Protein AF-A0A8J7UAS7-F1 (afdb_monomer_lite)

Sequence (134 aa):
MGGGSLIGQYESRFREGEQVLTERKKEWEECHKQTYREVMDFGGYKVGVTESGEYELLEGNNVISTFAEARIEEDRILFPLSHGTLLELSSSGIREILTPQKAELCGLIAAEGSLSPYEEGKLKGGRPKRNDEE

Secondary structure (DSSP, 8-state):
-----HHHHHHHHH-S---B--------SS-SSS--EEEEE-SSEEEEE-TTSPEEEEETTEEEEEES--EE-SSEEEEEEGGGEEEEEETTEEEEEE-HHHHHHHHHHHHH-------TT-----PPPP----

Radius of gyration: 24.6 Å; chains: 1; bounding box: 78×32×67 Å

pLDDT: mean 71.48, std 19.51, range [35.91, 93.75]

Structure (mmCIF, N/CA/C/O backbone):
data_AF-A0A8J7UAS7-F1
#
_entry.id   AF-A0A8J7UAS7-F1
#
loop_
_atom_site.group_PDB
_atom_site.id
_atom_site.type_symbol
_atom_site.label_atom_id
_atom_site.label_alt_id
_atom_site.label_comp_id
_atom_site.label_asym_id
_atom_site.label_entity_id
_atom_site.label_seq_id
_atom_site.pdbx_PDB_ins_code
_atom_site.Cartn_x
_atom_site.Cartn_y
_atom_site.Cartn_z
_atom_site.occupancy
_atom_site.B_iso_or_equiv
_atom_site.auth_seq_id
_atom_site.auth_comp_id
_atom_site.auth_asym_id
_atom_site.auth_atom_id
_atom_site.pdbx_PDB_model_num
ATOM 1 N N . MET A 1 1 ? 27.198 19.834 -12.955 1.00 43.66 1 MET A N 1
ATOM 2 C CA . MET A 1 1 ? 25.803 19.588 -12.524 1.00 43.66 1 MET A CA 1
ATOM 3 C C . MET A 1 1 ? 25.554 18.092 -12.712 1.00 43.66 1 MET A C 1
ATOM 5 O O . MET A 1 1 ? 25.782 17.642 -13.818 1.00 43.66 1 MET A O 1
ATOM 9 N N . GLY A 1 2 ? 25.230 17.240 -11.740 1.00 45.38 2 GLY A N 1
ATOM 10 C CA . GLY A 1 2 ? 25.054 17.392 -10.299 1.00 45.38 2 GLY A CA 1
ATOM 11 C C . GLY A 1 2 ? 25.684 16.192 -9.574 1.00 45.38 2 GLY A C 1
ATOM 12 O O . GLY A 1 2 ? 25.480 15.047 -9.959 1.00 45.38 2 GLY A O 1
ATOM 13 N N . GLY A 1 3 ? 26.490 16.478 -8.552 1.00 43.47 3 GLY A N 1
ATOM 14 C CA . GLY A 1 3 ? 27.173 15.491 -7.711 1.00 43.47 3 GLY A CA 1
ATOM 15 C C . GLY A 1 3 ? 26.317 15.062 -6.524 1.00 43.47 3 GLY A C 1
ATOM 16 O O . GLY A 1 3 ? 26.732 15.226 -5.383 1.00 43.47 3 GLY A O 1
ATOM 17 N N . GLY A 1 4 ? 25.101 14.580 -6.780 1.00 52.78 4 GLY A N 1
ATOM 18 C CA . GLY A 1 4 ? 24.319 13.895 -5.755 1.00 52.78 4 GLY A CA 1
ATOM 19 C C . GLY A 1 4 ? 24.755 12.436 -5.703 1.00 52.78 4 GLY A C 1
ATOM 20 O O . GLY A 1 4 ? 24.708 11.758 -6.725 1.00 52.78 4 GLY A O 1
ATOM 21 N N . SER A 1 5 ? 25.198 11.959 -4.540 1.00 59.28 5 SER A N 1
ATOM 22 C CA . SER A 1 5 ? 25.472 10.536 -4.324 1.00 59.28 5 SER A CA 1
ATOM 23 C C . SER A 1 5 ? 24.247 9.707 -4.734 1.00 59.28 5 SER A C 1
ATOM 25 O O . SER A 1 5 ? 23.138 9.982 -4.273 1.00 59.28 5 SER A O 1
ATOM 27 N N . LEU A 1 6 ? 24.449 8.694 -5.585 1.00 54.06 6 LEU A N 1
ATOM 28 C CA . LEU A 1 6 ? 23.432 7.707 -5.986 1.00 54.06 6 LEU A CA 1
ATOM 29 C C . LEU A 1 6 ? 22.680 7.129 -4.776 1.00 54.06 6 LEU A C 1
ATOM 31 O O . LEU A 1 6 ? 21.476 6.909 -4.846 1.00 54.06 6 LEU A O 1
ATOM 35 N N . ILE A 1 7 ? 23.382 6.965 -3.652 1.00 56.28 7 ILE A N 1
ATOM 36 C CA . ILE A 1 7 ? 22.829 6.475 -2.386 1.00 56.28 7 ILE A CA 1
ATOM 37 C C . ILE A 1 7 ? 21.847 7.488 -1.787 1.00 56.28 7 ILE A C 1
ATOM 39 O O . ILE A 1 7 ? 20.767 7.104 -1.366 1.00 56.28 7 ILE A O 1
ATOM 43 N N . GLY A 1 8 ? 22.159 8.786 -1.829 1.00 56.09 8 GLY A N 1
ATOM 44 C CA . GLY A 1 8 ? 21.262 9.825 -1.312 1.00 56.09 8 GLY A CA 1
ATOM 45 C C . GLY A 1 8 ? 19.987 9.982 -2.145 1.00 56.09 8 GLY A C 1
ATOM 46 O O . GLY A 1 8 ? 18.915 10.205 -1.592 1.00 56.09 8 GLY A O 1
ATOM 47 N N . GLN A 1 9 ? 20.077 9.809 -3.469 1.00 58.03 9 GLN A N 1
ATOM 48 C CA . GLN A 1 9 ? 18.889 9.796 -4.336 1.00 58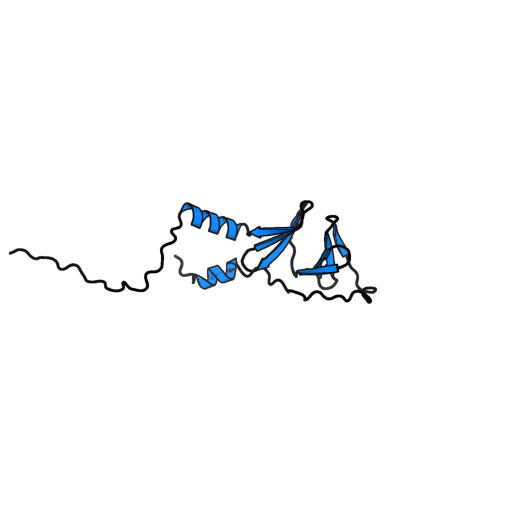.03 9 GLN A CA 1
ATOM 49 C C . GLN A 1 9 ? 18.056 8.520 -4.173 1.00 58.03 9 GLN A C 1
ATOM 51 O O . GLN A 1 9 ? 16.844 8.556 -4.365 1.00 58.03 9 GLN A O 1
ATOM 56 N N . TYR A 1 10 ? 18.699 7.399 -3.846 1.00 54.81 10 TYR A N 1
ATOM 57 C CA . TYR A 1 10 ? 18.021 6.154 -3.507 1.00 54.81 10 TYR A CA 1
ATOM 58 C C . TYR A 1 10 ? 17.281 6.296 -2.169 1.00 54.81 10 TYR A C 1
ATOM 60 O O . TYR A 1 10 ? 16.074 6.086 -2.098 1.00 54.81 10 TYR A O 1
ATOM 68 N N . GLU A 1 11 ? 17.961 6.754 -1.120 1.00 54.66 11 GLU A N 1
ATOM 69 C CA . GLU A 1 11 ? 17.360 6.928 0.204 1.00 54.66 11 GLU A CA 1
ATOM 70 C C . GLU A 1 11 ? 16.207 7.939 0.199 1.00 54.66 11 GLU A C 1
ATOM 72 O O . GLU A 1 11 ? 15.169 7.663 0.797 1.00 54.66 11 GLU A O 1
ATOM 77 N N . SER A 1 12 ? 16.324 9.060 -0.528 1.00 57.81 12 SER A N 1
ATOM 78 C CA . SER A 1 12 ? 15.256 10.070 -0.573 1.00 57.81 12 SER A CA 1
ATOM 79 C C . SER A 1 12 ? 14.030 9.654 -1.393 1.00 57.81 12 SER A C 1
ATOM 81 O O . SER A 1 12 ? 12.991 10.289 -1.258 1.00 57.81 12 SER A O 1
ATOM 83 N N . ARG A 1 13 ? 14.143 8.661 -2.289 1.00 55.12 13 ARG A N 1
ATOM 84 C CA . ARG A 1 13 ? 13.037 8.209 -3.159 1.00 55.12 13 ARG A CA 1
ATOM 85 C C . ARG A 1 13 ? 12.298 6.986 -2.622 1.00 55.12 13 ARG A C 1
ATOM 87 O O . ARG A 1 13 ? 11.203 6.698 -3.092 1.00 55.12 13 ARG A O 1
ATOM 94 N N . PHE A 1 14 ? 12.907 6.237 -1.702 1.00 53.94 14 PHE A N 1
ATOM 95 C CA . PHE A 1 14 ? 12.454 4.886 -1.356 1.00 53.94 14 PHE A CA 1
ATOM 96 C C . PHE A 1 14 ? 12.175 4.657 0.141 1.00 53.94 14 PHE A C 1
ATOM 98 O O . PHE A 1 14 ? 11.693 3.578 0.487 1.00 53.94 14 PHE A O 1
ATOM 105 N N . ARG A 1 15 ? 12.420 5.644 1.021 1.00 52.09 15 ARG A N 1
ATOM 106 C CA . ARG A 1 15 ? 12.070 5.608 2.460 1.00 52.09 15 ARG A CA 1
ATOM 107 C C . ARG A 1 15 ? 10.746 6.320 2.793 1.00 52.09 15 ARG A C 1
ATOM 109 O O . ARG A 1 15 ? 10.646 7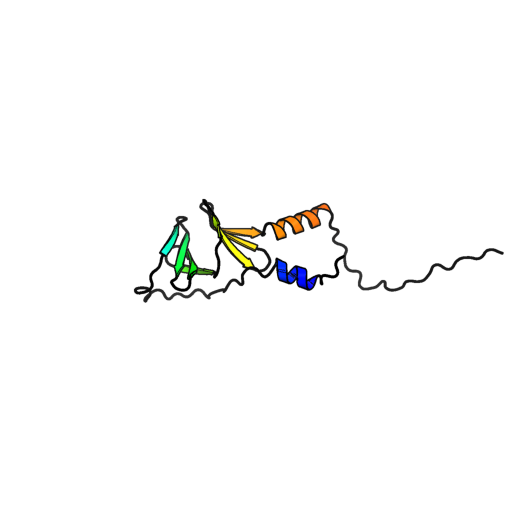.014 3.799 1.00 52.09 15 ARG A O 1
ATOM 116 N N . GLU A 1 16 ? 9.722 6.150 1.970 1.00 47.00 16 GLU A N 1
ATOM 117 C CA . GLU A 1 16 ? 8.363 6.571 2.335 1.00 47.00 16 GLU A CA 1
ATOM 118 C C . GLU A 1 16 ? 7.621 5.362 2.918 1.00 47.00 16 GLU A C 1
ATOM 120 O O . GLU A 1 16 ? 7.142 4.518 2.174 1.00 47.00 16 GLU A O 1
ATOM 125 N N . GLY A 1 17 ? 7.580 5.251 4.249 1.00 51.78 17 GLY A N 1
ATOM 126 C CA . GLY A 1 17 ? 6.766 4.260 4.962 1.00 51.78 17 GLY A CA 1
ATOM 127 C C . GLY A 1 17 ? 7.518 2.999 5.392 1.00 51.78 17 GLY A C 1
ATOM 128 O O . GLY A 1 17 ? 7.761 2.083 4.604 1.00 51.78 17 GLY A O 1
ATOM 129 N N . GLU A 1 18 ? 7.850 2.919 6.681 1.00 50.28 18 GLU A N 1
ATOM 130 C CA . GLU A 1 18 ? 8.142 1.635 7.320 1.00 50.28 18 GLU A CA 1
ATOM 131 C C . GLU A 1 18 ? 6.809 0.975 7.689 1.00 50.28 18 GLU A C 1
ATOM 133 O O . GLU A 1 18 ? 6.051 1.484 8.512 1.00 50.28 18 GLU A O 1
ATOM 138 N N . GLN A 1 19 ? 6.510 -0.162 7.060 1.00 45.75 19 GLN A N 1
ATOM 139 C CA . GLN A 1 19 ? 5.413 -1.017 7.492 1.00 45.75 19 GLN A CA 1
ATOM 140 C C . GLN A 1 19 ? 5.817 -1.662 8.820 1.00 45.75 19 GLN A C 1
ATOM 142 O O . GLN A 1 19 ? 6.758 -2.457 8.868 1.00 45.75 19 GLN A O 1
ATOM 147 N N . VAL A 1 20 ? 5.100 -1.352 9.897 1.00 50.97 20 VAL A N 1
ATOM 148 C CA . VAL A 1 20 ? 5.237 -2.108 11.142 1.00 50.97 20 VAL A CA 1
ATOM 149 C C . VAL A 1 20 ? 4.442 -3.396 10.965 1.00 50.97 20 VAL A C 1
ATOM 151 O O . VAL A 1 20 ? 3.212 -3.405 10.987 1.00 50.97 20 VAL A O 1
ATOM 154 N N . LEU A 1 21 ? 5.150 -4.501 10.729 1.00 41.59 21 LEU A N 1
ATOM 155 C CA . LEU A 1 21 ? 4.562 -5.836 10.769 1.00 41.59 21 LEU A CA 1
ATOM 156 C C . LEU A 1 21 ? 4.194 -6.151 12.218 1.00 41.59 21 LEU A C 1
ATOM 158 O O . LEU A 1 21 ? 5.010 -6.653 12.989 1.00 41.59 21 LEU A O 1
ATOM 162 N N . THR A 1 22 ? 2.964 -5.845 12.606 1.00 44.16 22 THR A N 1
ATOM 163 C CA . THR A 1 22 ? 2.412 -6.349 13.856 1.00 44.16 22 THR A CA 1
ATOM 164 C C . THR A 1 22 ? 2.151 -7.841 13.669 1.00 44.16 22 THR A C 1
ATOM 166 O O . THR A 1 22 ? 1.364 -8.244 12.811 1.00 44.16 22 THR A O 1
ATOM 169 N N . GLU A 1 23 ? 2.835 -8.688 14.445 1.00 41.25 23 GLU A N 1
ATOM 170 C CA . GLU A 1 23 ? 2.477 -10.105 14.569 1.00 41.25 23 GLU A CA 1
ATOM 171 C C . GLU A 1 23 ? 0.964 -10.209 14.803 1.00 41.25 23 GLU A C 1
ATOM 17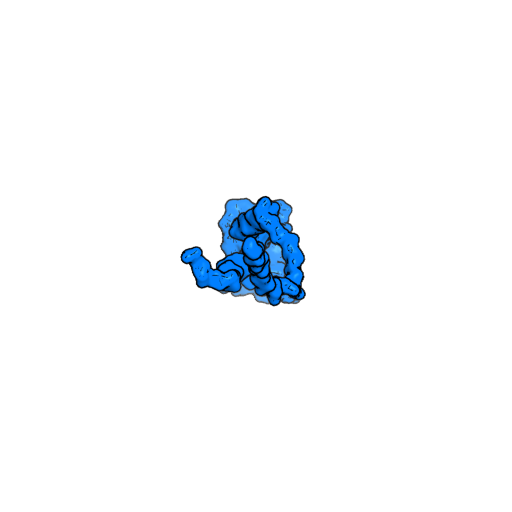3 O O . GLU A 1 23 ? 0.423 -9.397 15.553 1.00 41.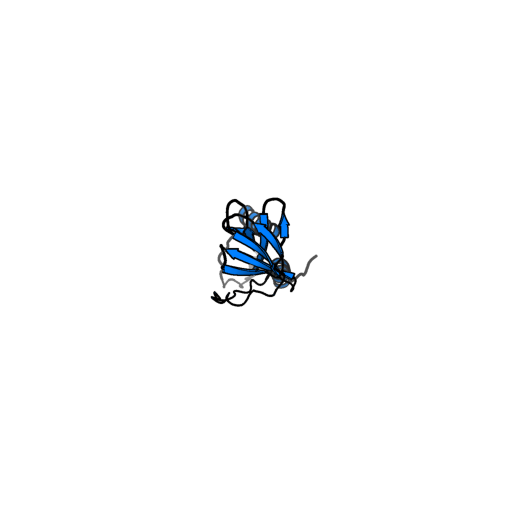25 23 GLU A O 1
ATOM 178 N N . ARG A 1 24 ? 0.277 -11.167 14.153 1.00 36.66 24 ARG A N 1
ATOM 179 C CA . ARG A 1 24 ? -1.173 -11.416 14.299 1.00 36.66 24 ARG A CA 1
ATOM 180 C C . ARG A 1 24 ? -1.561 -11.477 15.786 1.00 36.66 24 ARG A C 1
ATOM 182 O O . ARG A 1 24 ? -1.565 -12.551 16.387 1.00 36.66 24 ARG A O 1
ATOM 189 N N . LYS A 1 25 ? -1.910 -10.337 16.382 1.00 37.16 25 LYS A N 1
ATOM 190 C CA . LYS A 1 25 ? -2.366 -10.247 17.766 1.00 37.16 25 LYS A CA 1
ATOM 191 C C . LYS A 1 25 ? -3.832 -10.650 17.797 1.00 37.16 25 LYS A C 1
ATOM 193 O O . LYS A 1 25 ? -4.717 -9.876 17.449 1.00 37.16 25 LYS A O 1
ATOM 198 N N . LYS A 1 26 ? -4.086 -11.892 18.211 1.00 42.97 26 LYS A N 1
ATOM 199 C CA . LYS A 1 26 ? -5.412 -12.358 18.635 1.00 42.97 26 LYS A CA 1
ATOM 200 C C . LYS A 1 26 ? -5.741 -11.801 20.023 1.00 42.97 26 LYS A C 1
ATOM 202 O O . LYS A 1 26 ? -5.850 -12.573 20.961 1.00 42.97 26 LYS A O 1
ATOM 207 N N . GLU A 1 27 ? -5.886 -10.492 20.180 1.00 39.81 27 GLU A N 1
ATOM 208 C CA . GLU A 1 27 ? -6.375 -9.928 21.446 1.00 39.81 27 GLU A CA 1
ATOM 209 C C . GLU A 1 27 ? -7.261 -8.715 21.165 1.00 39.81 27 GLU A C 1
ATOM 211 O O . GLU A 1 27 ? -6.814 -7.575 21.162 1.00 39.81 27 GLU A O 1
ATOM 216 N N . TRP A 1 28 ? -8.541 -8.983 20.909 1.00 42.81 28 TRP A N 1
ATOM 217 C CA . TRP A 1 28 ? -9.618 -7.997 21.000 1.00 42.81 28 TRP A CA 1
ATOM 218 C C . TRP A 1 28 ? -10.699 -8.559 21.932 1.00 42.81 28 TRP A C 1
ATOM 220 O O . TRP A 1 28 ? -11.783 -8.930 21.498 1.00 42.81 28 TRP A O 1
ATOM 230 N N . GLU A 1 29 ? -10.387 -8.650 23.227 1.00 38.97 29 GLU A N 1
ATOM 231 C CA . GLU A 1 29 ? -11.414 -8.754 24.281 1.00 38.97 29 GLU A CA 1
ATOM 232 C C . GLU A 1 29 ? -11.517 -7.486 25.151 1.00 38.97 29 GLU A C 1
ATOM 234 O O . GLU A 1 29 ? -12.445 -7.373 25.943 1.00 38.97 29 GLU A O 1
ATOM 239 N N . GLU A 1 30 ? -10.674 -6.462 24.952 1.00 35.91 30 GLU A N 1
ATOM 240 C CA . GLU A 1 30 ? -10.714 -5.236 25.776 1.00 35.91 30 GLU A CA 1
ATOM 241 C C . GLU A 1 30 ? -10.814 -3.913 24.994 1.00 35.91 30 GLU A C 1
ATOM 243 O O . GLU A 1 30 ? -10.560 -2.842 25.542 1.00 35.91 30 GLU A O 1
ATOM 248 N N . CYS A 1 31 ? -11.260 -3.915 23.735 1.00 40.09 31 CYS A N 1
ATOM 249 C CA . CYS A 1 31 ? -11.384 -2.668 22.966 1.00 40.09 31 CYS A CA 1
ATOM 250 C C . CYS A 1 31 ? -12.721 -1.931 23.186 1.00 40.09 31 CYS A C 1
ATOM 252 O O . CYS A 1 31 ? -13.391 -1.501 22.251 1.00 40.09 31 CYS A O 1
ATOM 254 N N . HIS A 1 32 ? -13.144 -1.790 24.443 1.00 39.69 32 HIS A N 1
ATOM 255 C CA . HIS A 1 32 ? -14.394 -1.104 24.791 1.00 39.69 32 HIS A CA 1
ATOM 256 C C . HIS A 1 32 ? -14.220 0.368 25.209 1.00 39.69 32 HIS A C 1
ATOM 258 O O . HIS A 1 32 ? -15.165 0.956 25.736 1.00 39.69 32 HIS A O 1
ATOM 264 N N . LYS A 1 33 ? -13.048 0.992 24.999 1.00 44.47 33 LYS A N 1
ATOM 265 C CA . LYS A 1 33 ? -12.776 2.356 25.510 1.00 44.47 33 LYS A CA 1
ATOM 266 C C . LYS A 1 33 ? -11.900 3.278 24.653 1.00 44.47 33 LYS A C 1
ATOM 268 O O . LYS A 1 33 ? -11.404 4.261 25.192 1.00 44.47 33 LYS A O 1
ATOM 273 N N . GLN A 1 34 ? -11.711 3.025 23.361 1.00 46.81 34 GLN A N 1
ATOM 274 C CA . GLN A 1 34 ? -10.974 3.967 22.506 1.00 46.81 34 GLN A CA 1
ATOM 275 C C . GLN A 1 34 ? -11.806 4.346 21.286 1.00 46.81 34 GLN A C 1
ATOM 277 O O . GLN A 1 34 ? -12.485 3.512 20.689 1.00 46.81 34 GLN A O 1
ATOM 282 N N . THR A 1 35 ? -11.836 5.641 20.996 1.00 51.59 35 THR A N 1
ATOM 283 C CA . THR A 1 35 ? -12.808 6.279 20.108 1.00 51.59 35 THR A CA 1
ATOM 284 C C . THR A 1 35 ? -12.439 6.014 18.647 1.00 51.59 35 THR A C 1
ATOM 286 O O . THR A 1 35 ? -11.828 6.843 17.983 1.00 51.59 35 THR A O 1
ATOM 289 N N . TYR A 1 36 ? -12.779 4.826 18.151 1.00 55.94 36 TYR A N 1
ATOM 290 C CA . TYR A 1 36 ? -12.552 4.411 16.766 1.00 55.94 36 TYR A CA 1
ATOM 291 C C . TYR A 1 36 ? -13.413 5.236 15.799 1.00 55.94 36 TYR A C 1
ATOM 293 O O . TYR A 1 36 ? -14.643 5.254 15.917 1.00 55.94 36 TYR A O 1
ATOM 301 N N . ARG A 1 37 ? -12.783 5.905 14.823 1.00 74.06 37 ARG A N 1
ATOM 302 C CA . ARG A 1 37 ? -13.495 6.602 13.742 1.00 74.06 37 ARG A CA 1
ATOM 303 C C . ARG A 1 37 ? -13.286 5.866 12.425 1.00 74.06 37 ARG A C 1
ATOM 305 O O . ARG A 1 37 ? -12.193 5.900 11.866 1.00 74.06 37 ARG A O 1
ATOM 312 N N . GLU A 1 38 ? -14.346 5.236 11.925 1.00 75.56 38 GLU A N 1
ATOM 313 C CA . GLU A 1 38 ? -14.347 4.615 10.598 1.00 75.56 38 GLU A CA 1
ATOM 314 C C . GLU A 1 38 ? -14.153 5.696 9.520 1.00 75.56 38 GLU A C 1
ATOM 316 O O . GLU A 1 38 ? -14.809 6.744 9.546 1.00 75.56 38 GLU A O 1
ATOM 321 N N . VAL A 1 39 ? -13.216 5.451 8.604 1.00 80.56 39 VAL A N 1
ATOM 322 C CA . VAL A 1 39 ? -12.901 6.331 7.471 1.00 80.56 39 VAL A CA 1
ATOM 323 C C . VAL A 1 39 ? -13.574 5.819 6.208 1.00 80.56 39 VAL A C 1
ATOM 325 O O . VAL A 1 39 ? -14.181 6.600 5.479 1.00 80.56 39 VAL A O 1
ATOM 328 N N . MET A 1 40 ? -13.452 4.517 5.940 1.00 83.62 40 MET A N 1
ATOM 329 C CA . MET A 1 40 ? -13.940 3.918 4.702 1.00 83.62 40 MET A CA 1
ATOM 330 C C . MET A 1 40 ? -14.179 2.414 4.868 1.00 83.62 40 MET A C 1
ATOM 332 O O . MET A 1 40 ? -13.450 1.736 5.597 1.00 83.62 40 MET A O 1
ATOM 336 N N . ASP A 1 41 ? -15.188 1.904 4.162 1.00 85.38 41 ASP A N 1
ATOM 337 C CA . ASP A 1 41 ? -15.611 0.502 4.181 1.00 85.38 41 ASP A CA 1
ATOM 338 C C . ASP A 1 41 ? -15.667 -0.043 2.744 1.00 85.38 41 ASP A C 1
ATOM 340 O O . ASP A 1 41 ? -16.369 0.493 1.885 1.00 85.38 41 ASP A O 1
ATOM 344 N N . PHE A 1 42 ? -14.914 -1.113 2.491 1.00 86.69 42 PHE A N 1
ATOM 345 C CA . PHE A 1 42 ? -14.853 -1.833 1.217 1.00 86.69 42 PHE A CA 1
ATOM 346 C C . PHE A 1 42 ? -15.489 -3.232 1.314 1.00 86.69 42 PHE A C 1
ATOM 348 O O . PHE A 1 42 ? -15.164 -4.140 0.546 1.00 86.69 42 PHE A O 1
ATOM 355 N N . GLY A 1 43 ? -16.388 -3.435 2.277 1.00 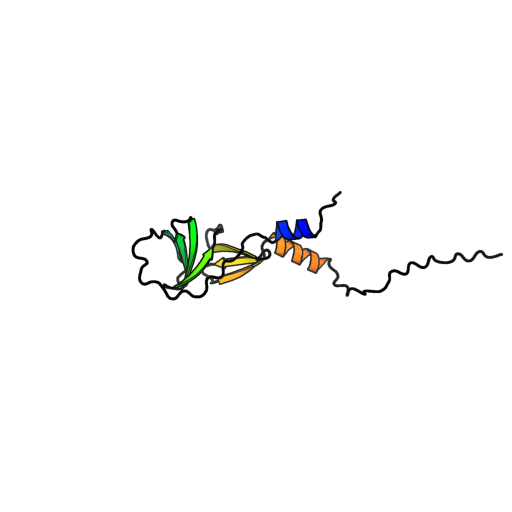80.31 43 GLY A N 1
ATOM 356 C CA . GLY A 1 43 ? -17.128 -4.666 2.540 1.00 80.31 43 GLY A CA 1
ATOM 357 C C . GLY A 1 43 ? -16.285 -5.731 3.237 1.00 80.31 43 GLY A C 1
ATOM 358 O O . GLY A 1 43 ? -16.572 -6.116 4.367 1.00 80.31 43 GLY A O 1
ATOM 359 N N . GLY A 1 44 ? -15.246 -6.224 2.558 1.00 83.25 44 GLY A N 1
ATOM 360 C CA . GLY A 1 44 ? -14.304 -7.198 3.127 1.00 83.25 44 GLY A CA 1
ATOM 361 C C . GLY A 1 44 ? -13.266 -6.562 4.051 1.00 83.25 44 GLY A C 1
ATOM 362 O O . GLY A 1 44 ? -12.790 -7.205 4.986 1.00 83.25 44 GLY A O 1
ATOM 363 N N . TYR A 1 45 ? -12.966 -5.285 3.812 1.00 88.00 45 TYR A N 1
ATOM 364 C CA . TYR A 1 45 ? -11.960 -4.529 4.539 1.00 88.00 45 TYR A CA 1
ATOM 365 C C . TYR A 1 45 ? -12.523 -3.207 5.034 1.00 88.00 45 TYR A C 1
ATOM 367 O O . TYR A 1 45 ? -13.265 -2.535 4.318 1.00 88.00 45 TYR A O 1
ATOM 375 N N . LYS A 1 46 ? -12.118 -2.815 6.237 1.00 88.62 46 LYS A N 1
ATOM 376 C CA . LYS A 1 46 ? -12.469 -1.534 6.851 1.00 88.62 46 LYS A CA 1
ATOM 377 C C . LYS A 1 46 ? -11.205 -0.789 7.228 1.00 88.62 46 LYS A C 1
ATOM 379 O O . LYS A 1 46 ? -10.214 -1.406 7.613 1.00 88.62 46 LYS A O 1
ATOM 384 N N . VAL A 1 47 ? -11.257 0.533 7.134 1.00 89.56 47 VAL A N 1
ATOM 385 C CA . VAL A 1 47 ? -10.174 1.404 7.585 1.00 89.56 47 VAL A CA 1
ATOM 386 C C . VAL A 1 47 ? -10.709 2.355 8.633 1.00 89.56 47 VAL A C 1
ATOM 388 O O . VAL A 1 47 ? -11.698 3.053 8.400 1.00 89.56 47 VAL A O 1
ATOM 391 N N . GLY A 1 48 ? -10.035 2.400 9.777 1.00 87.81 48 GLY A N 1
ATOM 392 C CA . GLY A 1 48 ? -10.325 3.364 10.830 1.00 87.81 48 GLY A CA 1
ATOM 393 C C . GLY A 1 48 ? -9.093 4.131 11.258 1.00 87.81 48 GLY A C 1
ATOM 394 O O . GLY A 1 48 ? -7.972 3.750 10.934 1.00 87.81 48 GLY A O 1
ATOM 395 N N . VAL A 1 49 ? -9.326 5.220 11.981 1.00 87.44 49 VAL A N 1
ATOM 396 C CA . VAL A 1 49 ? -8.274 6.028 12.597 1.00 87.44 49 VAL A CA 1
ATOM 397 C C . VAL A 1 49 ? -8.382 5.909 14.110 1.00 87.44 49 VAL A C 1
ATOM 399 O O . VAL A 1 49 ? -9.468 6.065 14.680 1.00 87.44 49 VAL A O 1
ATOM 402 N N . THR A 1 50 ? -7.251 5.616 14.743 1.00 84.75 50 THR A N 1
ATOM 403 C CA . THR A 1 50 ? -7.094 5.563 16.197 1.00 84.75 50 THR A CA 1
ATOM 404 C C . THR A 1 50 ? -6.956 6.972 16.781 1.00 84.75 50 THR A C 1
ATOM 406 O O . THR A 1 50 ? -6.715 7.951 16.074 1.00 84.75 50 THR A O 1
ATOM 409 N N . GLU A 1 51 ? -7.042 7.104 18.106 1.00 78.38 51 GLU A N 1
ATOM 410 C CA . GLU A 1 51 ? -6.767 8.385 18.778 1.00 78.38 51 GLU A CA 1
ATOM 411 C C . GLU A 1 51 ? -5.306 8.844 18.624 1.00 78.38 51 GLU A C 1
ATOM 413 O O . GLU A 1 51 ? -5.038 10.043 18.690 1.00 78.38 51 GLU A O 1
ATOM 418 N N . SER A 1 52 ? -4.368 7.916 18.376 1.00 79.81 52 SER A N 1
ATOM 419 C CA . SER A 1 52 ? -2.973 8.239 18.038 1.00 79.81 52 SER A CA 1
ATOM 420 C C . SER A 1 52 ? -2.820 8.837 16.633 1.00 79.81 52 SER A C 1
ATOM 422 O O . SER A 1 52 ? -1.747 9.344 16.311 1.00 79.81 52 SER A O 1
ATOM 424 N N . GLY A 1 53 ? -3.882 8.829 15.818 1.00 81.19 53 GLY A N 1
ATOM 425 C CA . GLY A 1 53 ? -3.860 9.291 14.431 1.00 81.19 53 GLY A CA 1
ATOM 426 C C . GLY A 1 53 ? -3.342 8.244 13.444 1.00 81.19 53 GLY A C 1
ATOM 427 O O . GLY A 1 53 ? -3.131 8.569 12.279 1.00 81.19 53 GLY A O 1
ATOM 428 N N . GLU A 1 54 ? -3.147 7.005 13.894 1.00 87.19 54 GLU A N 1
ATOM 429 C CA . GLU A 1 54 ? -2.718 5.891 13.054 1.00 87.19 54 GLU A CA 1
ATOM 430 C C . GLU A 1 54 ? -3.925 5.259 12.355 1.00 87.19 54 GLU A C 1
ATOM 432 O O . GLU A 1 54 ? -5.036 5.216 12.888 1.00 87.19 54 GLU A O 1
ATOM 437 N N . TYR A 1 55 ? -3.700 4.755 11.148 1.00 89.00 55 TYR A N 1
ATOM 438 C CA . TYR A 1 55 ? -4.701 4.075 10.346 1.00 89.00 55 TYR A CA 1
ATOM 439 C C . TYR A 1 55 ? -4.634 2.572 10.585 1.00 89.00 55 TYR A C 1
ATOM 441 O O . TYR A 1 55 ? -3.595 1.951 10.383 1.00 89.00 55 TYR A O 1
ATOM 449 N N . GLU A 1 56 ? -5.756 1.966 10.943 1.00 90.44 56 GLU A N 1
ATOM 450 C CA . GLU A 1 56 ? -5.881 0.519 11.088 1.00 90.44 56 GLU A CA 1
ATOM 451 C C . GLU A 1 56 ? -6.628 -0.065 9.897 1.00 90.44 56 GLU A C 1
ATOM 453 O O . GLU A 1 56 ? -7.735 0.369 9.574 1.00 90.44 56 GLU A O 1
ATOM 458 N N . LEU A 1 57 ? -6.028 -1.076 9.270 1.00 90.12 57 LEU A N 1
ATOM 459 C CA . LEU A 1 57 ? -6.663 -1.904 8.255 1.00 90.12 57 LEU A CA 1
ATOM 460 C C . LEU A 1 57 ? -7.232 -3.159 8.915 1.00 90.12 57 LEU A C 1
ATOM 462 O O . LEU A 1 57 ? -6.485 -3.969 9.473 1.00 90.12 57 LEU A O 1
ATOM 466 N N . LEU A 1 58 ? -8.545 -3.342 8.803 1.00 88.00 58 LEU A N 1
ATOM 467 C CA . LEU A 1 58 ? -9.261 -4.484 9.353 1.00 88.00 58 LEU A CA 1
ATOM 468 C C . LEU A 1 58 ? -9.833 -5.368 8.250 1.00 88.00 58 LEU A C 1
ATOM 470 O O . LEU A 1 58 ? -10.321 -4.868 7.241 1.00 88.00 58 LEU A O 1
ATOM 474 N N . GLU A 1 59 ? -9.843 -6.675 8.491 1.00 86.38 59 GLU A N 1
ATOM 475 C CA . GLU A 1 59 ? -10.614 -7.662 7.729 1.00 86.38 59 GLU A CA 1
ATOM 476 C C . GLU A 1 59 ? -11.613 -8.326 8.673 1.00 86.38 59 GLU A C 1
ATOM 478 O O . GLU A 1 59 ? -11.250 -9.047 9.613 1.00 86.38 59 GLU A O 1
ATOM 483 N N . GLY A 1 60 ? -12.892 -8.009 8.471 1.00 81.25 60 GLY A N 1
ATOM 484 C CA . GLY A 1 60 ? -13.931 -8.279 9.460 1.00 81.25 60 GLY A CA 1
ATOM 485 C C . GLY A 1 60 ? -13.628 -7.576 10.788 1.00 81.25 60 GLY A C 1
ATOM 486 O O . GLY A 1 60 ? -13.638 -6.351 10.855 1.00 81.25 60 GLY A O 1
ATOM 487 N N . ASN A 1 61 ? -13.337 -8.363 11.831 1.00 80.31 61 ASN A N 1
ATOM 488 C CA . ASN A 1 61 ? -13.041 -7.870 13.184 1.00 80.31 61 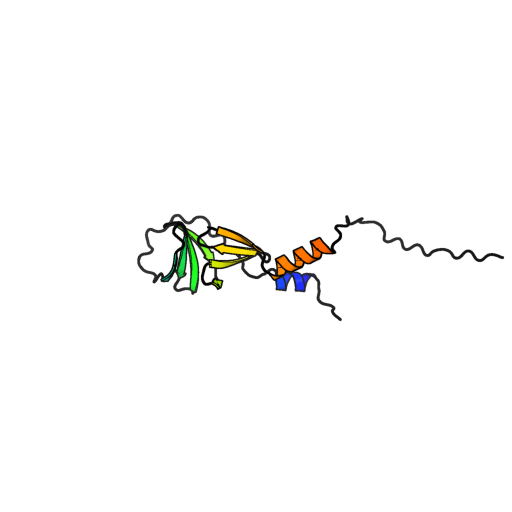ASN A CA 1
ATOM 489 C C . ASN A 1 61 ? -11.554 -7.986 13.568 1.00 80.31 61 ASN A C 1
ATOM 491 O O . ASN A 1 61 ? -11.210 -7.797 14.731 1.00 80.31 61 ASN A O 1
ATOM 495 N N . ASN A 1 62 ? -10.675 -8.348 12.629 1.00 82.62 62 ASN A N 1
ATOM 496 C CA . ASN A 1 62 ? -9.253 -8.531 12.911 1.00 82.62 62 ASN A CA 1
ATOM 497 C C . ASN A 1 62 ? -8.442 -7.384 12.317 1.00 82.62 62 ASN A C 1
ATOM 499 O O . ASN A 1 62 ? -8.560 -7.108 11.124 1.00 82.62 62 ASN A O 1
ATOM 503 N N . VAL A 1 63 ? -7.571 -6.779 13.124 1.00 86.12 63 VAL A N 1
ATOM 504 C CA . VAL A 1 63 ? -6.564 -5.831 12.634 1.00 86.12 63 VAL A CA 1
ATOM 505 C C . VAL A 1 63 ? -5.493 -6.614 11.879 1.00 86.12 63 VAL A C 1
ATOM 507 O O . VAL A 1 63 ? -4.834 -7.490 12.445 1.00 86.12 63 VAL A O 1
ATOM 510 N N . ILE A 1 64 ? -5.336 -6.317 10.591 1.00 86.75 64 ILE A N 1
ATOM 511 C CA . ILE A 1 64 ? -4.281 -6.898 9.756 1.00 86.75 64 ILE A CA 1
ATOM 512 C C . ILE A 1 64 ? -2.998 -6.094 9.912 1.00 86.75 64 ILE A C 1
ATOM 514 O O . ILE A 1 64 ? -1.919 -6.671 10.034 1.00 86.75 64 ILE A O 1
ATOM 518 N N . SER A 1 65 ? -3.104 -4.767 9.845 1.00 86.06 65 SER A N 1
ATOM 519 C CA . SER A 1 65 ? -1.944 -3.883 9.838 1.00 86.06 65 SER A CA 1
ATOM 520 C C . SER A 1 65 ? -2.317 -2.476 10.286 1.00 86.06 65 SER A C 1
ATOM 522 O O . SER A 1 65 ? -3.481 -2.075 10.210 1.00 86.06 65 SER A O 1
ATOM 524 N N . THR A 1 66 ? -1.303 -1.741 10.727 1.00 88.75 66 THR A N 1
ATOM 525 C CA . THR A 1 66 ? -1.413 -0.362 11.192 1.00 88.75 66 THR A CA 1
ATOM 526 C C . THR A 1 66 ? -0.422 0.492 10.408 1.00 88.75 66 THR A C 1
ATOM 528 O O . THR A 1 66 ? 0.727 0.094 10.209 1.00 88.75 66 THR A O 1
ATOM 531 N N . PHE A 1 67 ? -0.865 1.661 9.959 1.00 87.69 67 PHE A N 1
ATOM 532 C CA . PHE A 1 67 ? -0.097 2.583 9.133 1.00 87.69 67 PHE A CA 1
ATOM 533 C C . PHE A 1 67 ? -0.086 3.969 9.773 1.00 87.69 67 PHE A C 1
ATOM 535 O O . PHE A 1 67 ? -1.123 4.473 10.190 1.00 87.69 67 PHE A O 1
ATOM 542 N N . ALA A 1 68 ? 1.075 4.620 9.813 1.00 86.25 68 ALA A N 1
ATOM 543 C CA . ALA A 1 68 ? 1.176 5.996 10.308 1.00 86.25 68 ALA A CA 1
ATOM 544 C C . ALA A 1 68 ? 0.536 7.013 9.346 1.00 86.25 68 ALA A C 1
ATOM 546 O O . ALA A 1 68 ? 0.066 8.068 9.761 1.00 86.25 68 ALA A O 1
ATOM 547 N N . GLU A 1 69 ? 0.509 6.691 8.052 1.00 86.62 69 GLU A N 1
ATOM 548 C CA . GLU A 1 69 ? 0.026 7.573 6.997 1.00 86.62 69 GLU A CA 1
ATOM 549 C C . GLU A 1 69 ? -0.871 6.807 6.025 1.00 86.62 69 GLU A C 1
ATOM 551 O O . GLU A 1 69 ? -0.658 5.625 5.747 1.00 86.62 69 GLU A O 1
ATOM 556 N N . ALA A 1 70 ? -1.863 7.503 5.478 1.00 89.94 70 ALA A N 1
ATOM 557 C CA . ALA A 1 70 ? -2.713 7.004 4.412 1.00 89.94 70 ALA A CA 1
ATOM 558 C C . ALA A 1 70 ? -3.123 8.165 3.508 1.00 89.94 70 ALA A C 1
ATOM 560 O O . ALA A 1 70 ? -3.450 9.259 3.974 1.00 89.94 70 ALA A O 1
ATOM 561 N N . ARG A 1 71 ? -3.136 7.919 2.200 1.00 89.00 71 ARG A N 1
ATOM 562 C CA . ARG A 1 71 ? -3.675 8.846 1.211 1.00 89.00 71 ARG A CA 1
ATOM 563 C C . ARG A 1 71 ? -5.055 8.360 0.792 1.00 89.00 71 ARG A C 1
ATOM 565 O O . ARG A 1 71 ? -5.185 7.315 0.161 1.00 89.00 71 ARG A O 1
ATOM 572 N N . ILE A 1 72 ? -6.073 9.125 1.165 1.00 89.56 72 ILE A N 1
ATOM 573 C CA . ILE A 1 72 ? -7.477 8.823 0.878 1.00 89.56 72 ILE A CA 1
ATOM 574 C C . ILE A 1 72 ? -7.849 9.482 -0.453 1.00 89.56 72 ILE A C 1
ATOM 576 O O . ILE A 1 72 ? -7.677 10.690 -0.619 1.00 89.56 72 ILE A O 1
ATOM 580 N N . GLU A 1 73 ? -8.346 8.686 -1.393 1.00 89.06 73 GLU A N 1
ATOM 581 C CA . GLU A 1 73 ? -8.906 9.128 -2.673 1.00 89.06 73 GLU A CA 1
ATOM 582 C C . GLU A 1 73 ? -10.400 8.744 -2.733 1.00 89.06 73 GLU A C 1
ATOM 584 O O . GLU A 1 73 ? -10.909 8.089 -1.824 1.00 89.06 73 GLU A O 1
ATOM 589 N N . GLU A 1 74 ? -11.141 9.188 -3.755 1.00 85.75 74 GLU A N 1
ATOM 590 C CA . GLU A 1 74 ? -12.607 9.006 -3.805 1.00 85.75 74 GLU A CA 1
ATOM 591 C C . GLU A 1 74 ? -13.047 7.530 -3.791 1.00 85.75 74 GLU A C 1
ATOM 593 O O . GLU A 1 74 ? -14.070 7.196 -3.195 1.00 85.75 74 GLU A O 1
ATOM 598 N N . ASP A 1 75 ? -12.285 6.644 -4.434 1.00 89.88 75 ASP A N 1
ATOM 599 C CA . ASP A 1 75 ? -12.628 5.237 -4.667 1.00 89.88 75 ASP A CA 1
ATOM 600 C C . ASP A 1 75 ? -11.628 4.239 -4.061 1.00 89.88 75 ASP A C 1
ATOM 602 O O . ASP A 1 75 ? -11.811 3.019 -4.170 1.00 89.88 75 ASP A O 1
ATOM 606 N N . ARG A 1 76 ? -10.572 4.740 -3.411 1.00 92.31 76 ARG A N 1
ATOM 607 C CA . ARG A 1 76 ? -9.483 3.925 -2.868 1.00 92.31 76 ARG A CA 1
ATOM 608 C C . ARG A 1 76 ? -8.708 4.623 -1.754 1.00 92.31 76 ARG A C 1
ATOM 610 O O . ARG A 1 76 ? -8.695 5.845 -1.646 1.00 92.31 76 ARG A O 1
ATOM 617 N N . ILE A 1 77 ? -7.985 3.828 -0.974 1.00 92.12 77 ILE A N 1
ATOM 618 C CA . ILE A 1 77 ? -6.993 4.292 -0.003 1.00 92.12 77 ILE A CA 1
ATOM 619 C C . ILE A 1 77 ? -5.633 3.720 -0.389 1.00 92.12 77 ILE A C 1
ATOM 621 O O . ILE A 1 77 ? -5.516 2.541 -0.718 1.00 92.12 77 ILE A O 1
ATOM 625 N N . LEU A 1 78 ? -4.607 4.565 -0.349 1.00 92.06 78 LEU A N 1
ATOM 626 C CA . LEU A 1 78 ? -3.226 4.191 -0.615 1.00 92.06 78 LEU A CA 1
ATOM 627 C C . LEU A 1 78 ? -2.422 4.292 0.680 1.00 92.06 78 LEU A C 1
ATOM 629 O O . LEU A 1 78 ? -2.270 5.383 1.233 1.00 92.06 78 LEU A O 1
ATOM 633 N N . PHE A 1 79 ? -1.881 3.169 1.140 1.00 92.44 79 PHE A N 1
ATOM 634 C CA . PHE A 1 79 ? -0.966 3.138 2.276 1.00 92.44 79 PHE A CA 1
ATOM 635 C C . PHE A 1 79 ? 0.480 3.074 1.781 1.00 92.44 79 PHE A C 1
ATOM 637 O O . PHE A 1 79 ? 0.802 2.182 0.988 1.00 92.44 79 PHE A O 1
ATOM 644 N N . PRO A 1 80 ? 1.364 3.985 2.222 1.00 90.12 80 PRO A N 1
ATOM 645 C CA . PRO A 1 80 ? 2.781 3.903 1.909 1.00 90.12 80 PRO A CA 1
ATOM 646 C C . PRO A 1 80 ? 3.396 2.612 2.452 1.00 90.12 80 PRO A C 1
ATOM 648 O O . PRO A 1 80 ? 3.245 2.282 3.629 1.00 90.12 80 PRO A O 1
ATOM 651 N N . LEU A 1 81 ? 4.097 1.890 1.583 1.00 87.81 81 LEU A N 1
ATOM 652 C CA . LEU A 1 81 ? 4.927 0.745 1.931 1.00 87.81 81 LEU A CA 1
ATOM 653 C C . LEU A 1 81 ? 6.387 1.054 1.584 1.00 87.81 81 LEU A C 1
ATOM 655 O O . LEU A 1 81 ? 6.713 1.984 0.848 1.00 87.81 81 LEU A O 1
ATOM 659 N N . SER A 1 82 ? 7.290 0.197 2.048 1.00 82.44 82 SER A N 1
ATOM 660 C CA . SER A 1 82 ? 8.719 0.375 1.803 1.00 82.44 82 SER A CA 1
ATOM 661 C C . SER A 1 82 ? 9.096 0.340 0.311 1.00 82.44 82 SER A C 1
ATOM 663 O O . SER A 1 82 ? 8.415 -0.248 -0.534 1.00 82.44 82 SER A O 1
ATOM 665 N N . HIS A 1 83 ? 10.249 0.921 -0.022 1.00 83.44 83 HIS A N 1
ATOM 666 C CA . HIS A 1 83 ? 10.870 0.805 -1.344 1.00 83.44 83 HIS A CA 1
ATOM 667 C C . HIS A 1 83 ? 10.013 1.345 -2.497 1.00 83.44 83 HIS A C 1
ATOM 669 O O . HIS A 1 83 ? 10.062 0.800 -3.603 1.00 83.44 83 HIS A O 1
ATOM 675 N N . GLY A 1 84 ? 9.251 2.419 -2.275 1.00 83.44 84 GLY A N 1
ATOM 676 C CA . GLY A 1 84 ? 8.438 3.056 -3.318 1.00 83.44 84 GLY A CA 1
ATOM 677 C C . GLY A 1 84 ? 7.293 2.164 -3.798 1.00 83.44 84 GLY A C 1
ATOM 678 O O . GLY A 1 84 ? 6.990 2.123 -4.991 1.00 83.44 84 GLY A O 1
ATOM 679 N N . THR A 1 85 ? 6.706 1.400 -2.881 1.00 90.00 85 THR A N 1
ATOM 680 C CA . THR A 1 85 ? 5.489 0.622 -3.120 1.00 90.00 85 THR A CA 1
ATOM 681 C C . THR A 1 85 ? 4.347 1.202 -2.297 1.00 90.00 85 THR A C 1
ATOM 683 O O . THR A 1 85 ? 4.574 1.903 -1.316 1.00 90.00 85 THR A O 1
ATOM 686 N N . LEU A 1 86 ? 3.116 0.965 -2.728 1.00 92.75 86 LEU A N 1
ATOM 687 C CA . LEU A 1 86 ? 1.906 1.385 -2.034 1.00 92.75 86 LEU A CA 1
ATOM 688 C C . LEU A 1 86 ? 0.975 0.181 -1.926 1.00 92.75 86 LEU A C 1
ATOM 690 O O . LEU A 1 86 ? 0.829 -0.568 -2.894 1.00 92.75 86 LEU A O 1
ATOM 694 N N . LEU A 1 87 ? 0.312 0.024 -0.785 1.00 93.12 87 LEU A N 1
ATOM 695 C CA . LEU A 1 87 ? -0.829 -0.872 -0.658 1.00 93.12 87 LEU A CA 1
ATOM 696 C C . LEU A 1 87 ? -2.080 -0.108 -1.086 1.00 93.12 87 LEU A C 1
ATOM 698 O O . LEU A 1 87 ? -2.500 0.831 -0.411 1.00 93.12 87 LEU A O 1
ATOM 702 N N . GLU A 1 88 ? -2.668 -0.498 -2.207 1.00 93.75 88 GLU A N 1
ATOM 703 C CA . GLU A 1 88 ? -3.956 0.020 -2.640 1.00 93.75 88 GLU A CA 1
ATOM 704 C C . GLU A 1 88 ? -5.074 -0.842 -2.066 1.00 93.75 88 GLU A C 1
ATOM 706 O O . GLU A 1 88 ? -5.115 -2.055 -2.281 1.00 93.75 88 GLU A O 1
ATOM 711 N N . LEU A 1 89 ? -6.003 -0.186 -1.379 1.00 92.94 89 LEU A N 1
ATOM 712 C CA . LEU A 1 89 ? -7.269 -0.751 -0.956 1.00 92.94 89 LEU A CA 1
ATOM 713 C C . LEU A 1 89 ? -8.399 -0.077 -1.734 1.00 92.94 89 LEU A C 1
ATOM 715 O O . LEU A 1 89 ? -8.552 1.140 -1.684 1.00 92.94 89 LEU A O 1
ATOM 719 N N . SER A 1 90 ? -9.196 -0.871 -2.440 1.00 91.88 90 SER A N 1
ATOM 720 C CA . SER A 1 90 ? -10.337 -0.401 -3.228 1.00 91.88 90 SER A CA 1
ATOM 721 C C . SER A 1 90 ? -11.495 -1.397 -3.151 1.00 91.88 90 SER A C 1
ATOM 723 O O . SER A 1 90 ? -11.359 -2.495 -2.609 1.00 91.88 90 SER A O 1
ATOM 725 N N . SER A 1 91 ? -12.622 -1.068 -3.784 1.00 88.44 91 SER A N 1
ATOM 726 C CA . SER A 1 91 ? -13.748 -2.000 -3.952 1.00 88.44 91 SER A CA 1
ATOM 727 C C . SER A 1 91 ? -13.376 -3.263 -4.739 1.00 88.44 91 SER A C 1
ATOM 729 O O . SER A 1 91 ? -14.025 -4.296 -4.594 1.00 88.44 91 SER A O 1
ATOM 731 N N . SER A 1 92 ? -12.315 -3.199 -5.552 1.00 87.19 92 SER A N 1
ATOM 732 C CA . SER A 1 92 ? -11.785 -4.350 -6.290 1.00 87.19 92 SER A CA 1
ATOM 733 C C . SER A 1 92 ? -10.901 -5.275 -5.442 1.00 87.19 92 SER A C 1
ATOM 735 O O . SER A 1 92 ? -10.551 -6.364 -5.896 1.00 87.19 92 SER A O 1
ATOM 737 N N . GLY A 1 93 ? -10.564 -4.867 -4.215 1.00 86.38 93 GLY A N 1
ATOM 738 C CA . GLY A 1 93 ? -9.728 -5.611 -3.279 1.00 86.38 93 GLY A CA 1
ATOM 739 C C . GLY A 1 93 ? -8.433 -4.882 -2.918 1.00 86.38 93 GLY A C 1
ATOM 740 O O . GLY A 1 93 ? -8.324 -3.660 -3.060 1.00 86.38 93 GLY A O 1
ATOM 741 N N . ILE A 1 94 ? -7.464 -5.665 -2.437 1.00 90.62 94 ILE A N 1
ATOM 742 C CA . ILE A 1 94 ? -6.139 -5.208 -2.008 1.00 90.62 94 ILE A CA 1
ATOM 743 C C . ILE A 1 94 ? -5.091 -5.622 -3.037 1.00 90.62 94 ILE A C 1
ATOM 745 O O . ILE A 1 94 ? -5.045 -6.785 -3.445 1.00 90.62 94 ILE A O 1
ATOM 749 N N . ARG A 1 95 ? -4.209 -4.696 -3.418 1.00 92.44 95 ARG A N 1
ATOM 750 C CA . ARG A 1 95 ? -3.017 -5.015 -4.214 1.00 92.44 95 ARG A CA 1
ATOM 751 C C . ARG A 1 95 ? -1.865 -4.067 -3.919 1.00 92.44 95 ARG A C 1
ATOM 753 O O . ARG A 1 95 ? -2.072 -2.919 -3.542 1.00 92.44 95 ARG A O 1
ATOM 760 N N . GLU A 1 96 ? -0.649 -4.542 -4.146 1.00 92.81 96 GLU A N 1
ATOM 761 C CA . GLU A 1 96 ? 0.540 -3.696 -4.123 1.00 92.81 96 GLU A CA 1
ATOM 762 C C . GLU A 1 96 ? 0.746 -3.039 -5.490 1.00 92.81 96 GLU A C 1
ATOM 764 O O . GLU A 1 96 ? 0.699 -3.699 -6.532 1.00 92.81 96 GLU A O 1
ATOM 769 N N . ILE A 1 97 ? 0.987 -1.731 -5.486 1.00 92.56 97 ILE A N 1
ATOM 770 C CA . ILE A 1 97 ? 1.311 -0.941 -6.674 1.00 92.56 97 ILE A CA 1
ATOM 771 C C . ILE A 1 97 ? 2.629 -0.194 -6.465 1.00 92.56 97 ILE A C 1
ATOM 773 O O . ILE A 1 97 ? 3.109 -0.026 -5.345 1.00 92.56 97 ILE A O 1
ATOM 777 N N . LEU A 1 98 ? 3.243 0.263 -7.554 1.00 90.69 98 LEU A N 1
ATOM 778 C CA . LEU A 1 98 ? 4.430 1.112 -7.479 1.00 90.69 98 LEU A CA 1
ATOM 779 C C . LEU A 1 98 ? 4.020 2.570 -7.277 1.00 90.69 98 LEU A C 1
ATOM 781 O O . LEU A 1 98 ? 3.006 3.015 -7.820 1.00 90.69 98 LEU A O 1
ATOM 785 N N . THR A 1 99 ? 4.845 3.340 -6.567 1.00 89.31 99 THR A N 1
ATOM 786 C CA . THR A 1 99 ? 4.719 4.798 -6.602 1.00 89.31 99 THR A CA 1
ATOM 787 C C . THR A 1 99 ? 4.933 5.302 -8.034 1.00 89.31 99 THR A C 1
ATOM 789 O O . THR A 1 99 ? 5.704 4.692 -8.787 1.00 89.31 99 THR A O 1
ATOM 792 N N . PRO A 1 100 ? 4.304 6.422 -8.436 1.00 85.75 100 PRO A N 1
ATOM 793 C CA . PRO A 1 100 ? 4.499 6.996 -9.767 1.00 85.75 100 PRO A CA 1
ATOM 794 C C . PRO A 1 100 ? 5.977 7.187 -10.129 1.00 85.75 100 PRO A C 1
ATOM 796 O O . PRO A 1 100 ? 6.389 6.854 -11.235 1.00 85.75 100 PRO A O 1
ATOM 799 N N . GLN A 1 101 ? 6.794 7.626 -9.169 1.00 85.69 101 GLN A N 1
ATOM 800 C CA . GLN A 1 101 ? 8.229 7.848 -9.345 1.00 85.69 101 GLN A CA 1
ATOM 801 C C . GLN A 1 101 ? 8.980 6.538 -9.618 1.00 85.69 101 GLN A C 1
ATOM 803 O O . GLN A 1 101 ? 9.867 6.490 -10.471 1.00 85.69 101 GLN A O 1
ATOM 808 N N . LYS A 1 102 ? 8.633 5.457 -8.905 1.00 88.06 102 LYS A N 1
ATOM 809 C CA . LYS A 1 102 ? 9.240 4.140 -9.129 1.00 88.06 102 LYS A CA 1
ATOM 810 C C . LYS A 1 102 ? 8.777 3.538 -10.454 1.00 88.06 102 LYS A C 1
ATOM 812 O O . LYS A 1 102 ? 9.601 2.991 -11.181 1.00 88.06 102 LYS A O 1
ATOM 817 N N . ALA A 1 103 ? 7.494 3.672 -10.787 1.00 89.06 103 ALA A N 1
ATOM 818 C CA . ALA A 1 103 ? 6.942 3.221 -12.060 1.00 89.06 103 ALA A CA 1
ATOM 819 C C . ALA A 1 103 ? 7.607 3.929 -13.254 1.00 89.06 103 ALA A C 1
ATOM 821 O O . ALA A 1 103 ? 8.000 3.267 -14.213 1.00 89.06 103 ALA A O 1
ATOM 822 N N . GLU A 1 104 ? 7.798 5.249 -13.170 1.00 88.44 104 GLU A N 1
ATOM 823 C CA . GLU A 1 104 ? 8.491 6.047 -14.185 1.00 88.44 104 GLU A CA 1
ATOM 824 C C . GLU A 1 104 ? 9.940 5.584 -14.372 1.00 88.44 104 GLU A C 1
ATOM 826 O O . GLU A 1 104 ? 10.363 5.307 -15.494 1.00 88.44 104 GLU A O 1
ATOM 831 N N . LEU A 1 105 ? 10.686 5.417 -13.274 1.00 87.56 105 LEU A N 1
ATOM 832 C CA . LEU A 1 105 ? 12.062 4.927 -13.328 1.00 87.56 105 LEU A CA 1
ATOM 833 C C . LEU A 1 105 ? 12.147 3.537 -13.973 1.00 87.56 105 LEU A C 1
ATOM 835 O O . LEU A 1 105 ? 13.006 3.305 -14.824 1.00 87.56 105 LEU A O 1
ATOM 839 N N . CYS A 1 106 ? 11.255 2.618 -13.598 1.00 87.25 106 CYS A N 1
ATOM 840 C CA . CYS A 1 106 ? 11.174 1.298 -14.220 1.00 87.25 106 CYS A CA 1
ATOM 841 C C . CYS A 1 106 ? 10.882 1.394 -15.724 1.00 87.25 106 CYS A C 1
ATOM 843 O O . CYS A 1 106 ? 11.495 0.666 -16.501 1.00 87.25 106 CYS A O 1
ATOM 845 N N . GLY A 1 107 ? 9.999 2.305 -16.141 1.00 88.50 107 GLY A N 1
ATOM 846 C CA . GLY A 1 107 ? 9.705 2.563 -17.551 1.00 88.50 107 GLY A CA 1
ATOM 847 C C . GLY A 1 107 ? 10.923 3.063 -18.331 1.00 88.50 107 GLY A C 1
ATOM 848 O O . GLY A 1 107 ? 11.222 2.534 -19.399 1.00 88.50 107 GLY A O 1
ATOM 849 N N . LEU A 1 108 ? 11.673 4.017 -17.773 1.00 88.31 108 LEU A N 1
ATOM 850 C CA . LEU A 1 108 ? 12.909 4.526 -18.380 1.00 88.31 108 LEU A CA 1
ATOM 851 C C . LEU A 1 108 ? 13.968 3.425 -18.527 1.00 88.31 108 LEU A C 1
ATOM 853 O O . LEU A 1 108 ? 14.573 3.282 -19.587 1.00 88.31 108 LEU A O 1
ATOM 857 N N . ILE A 1 109 ? 14.152 2.601 -17.490 1.00 87.69 109 ILE A N 1
ATOM 858 C CA . ILE A 1 109 ? 15.071 1.455 -17.536 1.00 87.69 109 ILE A CA 1
ATOM 859 C C . ILE A 1 109 ? 14.614 0.431 -18.581 1.00 87.69 109 ILE A C 1
ATOM 861 O O . ILE A 1 109 ? 15.448 -0.125 -19.287 1.00 87.69 109 ILE A O 1
ATOM 865 N N . ALA A 1 110 ? 13.312 0.174 -18.708 1.00 87.00 110 ALA A N 1
ATOM 866 C CA . ALA A 1 110 ? 12.797 -0.768 -19.698 1.00 87.00 110 ALA A CA 1
ATOM 867 C C . ALA A 1 110 ? 12.943 -0.257 -21.143 1.00 87.00 110 ALA A C 1
ATOM 869 O O . ALA A 1 110 ? 13.129 -1.062 -22.053 1.00 87.00 110 ALA A O 1
ATOM 870 N N . ALA A 1 111 ? 12.853 1.059 -21.355 1.00 87.56 111 ALA A N 1
ATOM 871 C CA . ALA A 1 111 ? 12.942 1.670 -22.678 1.00 87.56 111 ALA A CA 1
ATOM 872 C C . ALA A 1 111 ? 14.390 1.850 -23.161 1.00 87.56 111 ALA A C 1
ATOM 874 O O . ALA A 1 111 ? 14.697 1.541 -24.310 1.00 87.56 111 ALA A O 1
ATOM 875 N N . GLU A 1 112 ? 15.270 2.354 -22.293 1.00 85.94 112 GLU A N 1
ATOM 876 C CA . GLU A 1 112 ? 16.631 2.774 -22.666 1.00 85.94 112 GLU A CA 1
ATOM 877 C C . GLU A 1 112 ? 17.733 2.066 -21.870 1.00 85.94 112 GLU A C 1
ATOM 879 O O . GLU A 1 112 ? 18.920 2.185 -22.182 1.00 85.94 112 GLU A O 1
ATOM 884 N N . GLY A 1 113 ? 17.367 1.340 -20.818 1.00 75.12 113 GLY A N 1
ATOM 885 C CA . GLY A 1 113 ? 18.325 0.651 -19.973 1.00 75.12 113 GLY A CA 1
ATOM 886 C C . GLY A 1 113 ? 18.960 -0.541 -20.680 1.00 75.12 113 GLY A C 1
ATOM 887 O O . GLY A 1 113 ? 18.358 -1.224 -21.506 1.00 75.12 113 GLY A O 1
ATOM 888 N N . SER A 1 114 ? 20.201 -0.832 -20.299 1.00 79.81 114 SER A N 1
ATOM 889 C CA . SER A 1 114 ? 20.856 -2.090 -20.641 1.00 79.81 114 SER A CA 1
ATOM 890 C C . SER A 1 114 ? 21.255 -2.807 -19.360 1.00 79.81 114 SER A C 1
ATOM 892 O O . SER A 1 114 ? 21.858 -2.221 -18.459 1.00 79.81 114 SER A O 1
ATOM 894 N N . LEU A 1 115 ? 20.913 -4.090 -19.268 1.00 76.94 115 LEU A N 1
ATOM 895 C CA . LEU A 1 115 ? 21.433 -4.969 -18.229 1.00 76.94 115 LEU A CA 1
ATOM 896 C C . LEU A 1 115 ? 22.734 -5.568 -18.751 1.00 76.94 115 LEU A C 1
ATOM 898 O O . LEU A 1 115 ? 22.729 -6.564 -19.470 1.00 76.94 115 LEU A O 1
ATOM 902 N N . SER A 1 116 ? 23.849 -4.923 -18.424 1.00 77.19 116 SER A N 1
ATOM 903 C CA . SER A 1 116 ? 25.171 -5.464 -18.726 1.00 77.19 116 SER A CA 1
ATOM 904 C C . SER A 1 116 ? 25.690 -6.225 -17.505 1.00 77.19 116 SER A C 1
ATOM 906 O O . SER A 1 116 ? 25.720 -5.645 -16.416 1.00 77.19 116 SER A O 1
ATOM 908 N N . PRO A 1 117 ? 26.099 -7.499 -17.641 1.00 73.62 117 PRO A N 1
ATOM 909 C CA . PRO A 1 117 ? 26.766 -8.198 -16.555 1.00 73.62 117 PRO A CA 1
ATOM 910 C C . PRO A 1 117 ? 28.036 -7.434 -16.177 1.00 73.62 117 PRO A C 1
ATOM 912 O O . PRO A 1 117 ? 28.805 -6.996 -17.035 1.00 73.62 117 PRO A O 1
ATOM 915 N N . TYR A 1 118 ? 28.238 -7.254 -14.877 1.00 68.06 118 TYR A N 1
ATOM 916 C CA . TYR A 1 118 ? 29.447 -6.640 -14.355 1.00 68.06 118 TYR A CA 1
ATOM 917 C C . TYR A 1 118 ? 30.621 -7.609 -14.561 1.00 68.06 118 TYR A C 1
ATOM 919 O O . TYR A 1 118 ? 30.769 -8.577 -13.818 1.00 68.06 118 TYR A O 1
ATOM 927 N N . GLU A 1 119 ? 31.445 -7.382 -15.592 1.00 64.69 119 GLU A N 1
ATOM 928 C CA . GLU A 1 119 ? 32.753 -8.037 -15.700 1.00 64.69 119 GLU A CA 1
ATOM 929 C C . GLU A 1 119 ? 33.719 -7.358 -14.725 1.00 64.69 119 GLU A C 1
ATOM 931 O O . GLU A 1 119 ? 34.348 -6.337 -15.022 1.00 64.69 119 GLU A O 1
ATOM 936 N N . GLU A 1 120 ? 33.852 -7.943 -13.543 1.00 54.00 120 GLU A N 1
ATOM 937 C CA . GLU A 1 120 ? 34.869 -7.591 -12.562 1.00 54.00 120 GLU A CA 1
ATOM 938 C C . GLU A 1 120 ? 36.258 -7.973 -13.127 1.00 54.00 120 GLU A C 1
ATOM 940 O O . GLU A 1 120 ? 36.761 -9.067 -12.883 1.00 54.00 120 GLU A O 1
ATOM 945 N N . GLY A 1 121 ? 36.871 -7.136 -13.987 1.00 55.88 121 GLY A N 1
ATOM 946 C CA . GLY A 1 121 ? 38.166 -7.540 -14.561 1.00 55.88 121 GLY A CA 1
ATOM 947 C C . GLY A 1 121 ? 38.865 -6.771 -15.685 1.00 55.88 121 GLY A C 1
ATOM 948 O O . GLY A 1 121 ? 39.867 -7.290 -16.177 1.00 55.88 121 GLY A O 1
ATOM 949 N N . LYS A 1 122 ? 38.453 -5.573 -16.129 1.00 47.62 122 LYS A N 1
ATOM 950 C CA . LYS A 1 122 ? 39.198 -4.851 -17.196 1.00 47.62 122 LYS A CA 1
ATOM 951 C C . LYS A 1 122 ? 39.537 -3.394 -16.882 1.00 47.62 122 LYS A C 1
ATOM 953 O O . LYS A 1 122 ? 39.332 -2.498 -17.690 1.00 47.62 122 LYS A O 1
ATOM 958 N N . LEU A 1 123 ? 40.216 -3.171 -15.758 1.00 49.06 123 LEU A N 1
ATOM 959 C CA . LEU A 1 123 ? 41.151 -2.046 -15.627 1.00 49.06 123 LEU A CA 1
ATOM 960 C C . LEU A 1 123 ? 42.538 -2.465 -16.143 1.00 49.06 123 LEU A C 1
ATOM 962 O O . LEU A 1 123 ? 43.484 -2.639 -15.382 1.00 49.06 123 LEU A O 1
ATOM 966 N N . LYS A 1 124 ? 42.678 -2.632 -17.460 1.00 44.75 124 LYS A N 1
ATOM 967 C CA . LYS A 1 124 ? 43.987 -2.559 -18.128 1.00 44.75 124 LYS A CA 1
ATOM 968 C C . LYS A 1 124 ? 43.865 -1.654 -19.344 1.00 44.75 124 LYS A C 1
ATOM 970 O O . LYS A 1 124 ? 43.772 -2.108 -20.478 1.00 44.75 124 LYS A O 1
ATOM 975 N N . GLY A 1 125 ? 43.883 -0.349 -19.078 1.00 45.62 125 GLY A N 1
ATOM 976 C CA . GLY A 1 125 ? 44.170 0.672 -20.080 1.00 45.62 125 GLY A CA 1
ATOM 977 C C . GLY A 1 125 ? 45.617 0.547 -20.555 1.00 45.62 125 GLY A C 1
ATOM 978 O O . GLY A 1 125 ? 46.491 1.289 -20.115 1.00 45.62 125 GLY A O 1
ATOM 979 N N . GLY A 1 126 ? 45.882 -0.416 -21.437 1.00 40.16 126 GLY A N 1
ATOM 980 C CA . GLY A 1 126 ? 47.055 -0.389 -22.298 1.00 40.16 126 GLY A CA 1
ATOM 981 C C . GLY A 1 126 ? 46.850 0.701 -23.345 1.00 40.16 126 GLY A C 1
ATOM 982 O O . GLY A 1 126 ? 45.922 0.620 -24.146 1.00 40.16 126 GLY A O 1
ATOM 983 N N . ARG A 1 127 ? 47.686 1.745 -23.323 1.00 44.94 127 ARG A N 1
ATOM 984 C CA . ARG A 1 127 ? 47.730 2.742 -24.403 1.00 44.94 127 ARG A CA 1
ATOM 985 C C . ARG A 1 127 ? 48.031 2.034 -25.733 1.00 44.94 127 ARG A C 1
ATOM 987 O O . ARG A 1 127 ? 48.910 1.169 -25.744 1.00 44.94 127 ARG A O 1
ATOM 994 N N . PRO A 1 128 ? 47.390 2.415 -26.849 1.00 46.53 128 PRO A N 1
ATOM 995 C CA . PRO A 1 128 ? 47.807 1.930 -28.156 1.00 46.53 128 PRO A CA 1
ATOM 996 C C . PRO A 1 128 ? 49.211 2.477 -28.453 1.00 46.53 128 PRO A C 1
ATOM 998 O O . PRO A 1 128 ? 49.441 3.687 -28.370 1.00 46.53 128 PRO A O 1
ATOM 1001 N N . LYS A 1 129 ? 50.166 1.589 -28.756 1.00 45.88 129 LYS A N 1
ATOM 1002 C CA . LYS A 1 129 ? 51.458 1.993 -29.324 1.00 45.88 129 LYS A CA 1
ATOM 1003 C C . LYS A 1 129 ? 51.178 2.622 -30.690 1.00 45.88 129 LYS A C 1
ATOM 1005 O O . LYS A 1 129 ? 50.576 1.976 -31.543 1.00 45.88 129 LYS A O 1
ATOM 1010 N N . ARG A 1 130 ? 51.584 3.881 -30.873 1.00 43.22 130 ARG A N 1
ATOM 1011 C CA . ARG A 1 130 ? 51.751 4.458 -32.209 1.00 43.22 130 ARG A CA 1
ATOM 1012 C C . ARG A 1 130 ? 52.920 3.721 -32.852 1.00 43.22 130 ARG A C 1
ATOM 1014 O O . ARG A 1 130 ? 53.980 3.629 -32.236 1.00 43.22 130 ARG A O 1
ATOM 1021 N N . ASN A 1 131 ? 52.687 3.148 -34.024 1.00 48.94 131 ASN A N 1
ATOM 1022 C CA . ASN A 1 131 ? 53.772 2.742 -34.899 1.00 48.94 131 ASN A CA 1
ATOM 1023 C C . ASN A 1 131 ? 54.256 4.026 -35.570 1.00 48.94 131 ASN A C 1
ATOM 1025 O O . ASN A 1 131 ? 53.502 4.631 -36.331 1.00 48.94 131 ASN A O 1
ATOM 1029 N N . ASP A 1 132 ? 55.459 4.461 -35.217 1.00 48.22 132 ASP A N 1
ATOM 1030 C CA . ASP A 1 132 ? 56.206 5.409 -36.029 1.00 48.22 132 ASP A CA 1
ATOM 1031 C C . ASP A 1 132 ? 56.849 4.573 -37.149 1.00 48.22 132 ASP A C 1
ATOM 1033 O O . ASP A 1 132 ? 57.663 3.688 -36.874 1.00 48.22 132 ASP A O 1
ATOM 1037 N N . GLU A 1 133 ? 56.379 4.764 -38.383 1.00 48.94 133 GLU A N 1
ATOM 1038 C CA . GLU A 1 133 ? 57.025 4.252 -39.597 1.00 48.94 133 GLU A CA 1
ATOM 1039 C C . GLU A 1 133 ? 58.181 5.191 -39.990 1.00 48.94 133 GLU A C 1
ATOM 1041 O O . GLU A 1 133 ? 58.093 6.403 -39.774 1.00 48.94 133 GLU A O 1
ATOM 1046 N N . GLU A 1 134 ? 59.262 4.578 -40.490 1.00 46.66 134 GLU A N 1
ATOM 1047 C CA . GLU A 1 134 ? 60.564 5.153 -40.887 1.00 46.66 134 GLU A CA 1
ATOM 1048 C C . GLU A 1 134 ? 60.507 6.303 -41.904 1.00 46.66 134 GLU A C 1
ATOM 1050 O O . GLU A 1 134 ? 59.676 6.256 -42.840 1.00 46.66 134 GLU A O 1
#

Foldseek 3Di:
DDPDPPVNVQCVQFPDFDWDQDDFDPDDPPPPDWDWAWDDDLPQWTWTATPVRWIFIDGPNGTRGIANDWDDDPFWIWGDYGGQWTWIQGNVGTDIDGHPVVVVVVVCCVPPNDDDPDPPDDPPPDDDDDDDDD